Protein AF-A0A2S1WI58-F1 (afdb_monomer)

Solvent-accessible surface area (backbone atoms only — not comparable to full-atom values): 6467 Å² total; per-residue (Å²): 132,85,85,69,85,86,64,60,56,41,75,58,66,62,59,52,49,58,53,45,66,72,43,44,67,57,69,71,68,62,79,58,99,61,90,82,39,78,28,65,18,30,26,88,81,33,78,61,70,40,58,80,68,69,44,83,42,68,48,73,26,69,78,90,66,76,91,82,79,87,47,76,86,52,44,77,77,74,47,61,66,70,60,60,35,68,68,37,93,80,58,81,57,73,85,76,86,130

Sequence (98 aa):
AQICNQQPATDASGPVKATLDVLFDYFQDQQLPAKLRVSLACCLNMCGAGSKFAPDHAILGKHRKPPMGLTHEYLDKMCEIPLAIAACPTAAIKPGPK

Structure (mmCIF, N/CA/C/O backbone):
data_AF-A0A2S1WI58-F1
#
_entry.id   AF-A0A2S1WI58-F1
#
loop_
_atom_site.group_PDB
_atom_site.id
_atom_site.type_symbol
_atom_site.label_atom_id
_atom_site.label_alt_id
_atom_site.label_comp_id
_atom_site.label_asym_id
_atom_site.label_entity_id
_atom_site.label_seq_id
_atom_site.pdbx_PDB_ins_code
_atom_site.Cartn_x
_atom_site.Cartn_y
_atom_site.Cartn_z
_atom_site.occupancy
_atom_site.B_iso_or_equiv
_atom_site.auth_seq_id
_atom_site.auth_comp_id
_atom_site.auth_asym_id
_atom_site.auth_atom_id
_atom_site.pdbx_PDB_model_num
ATOM 1 N N . ALA A 1 1 ? 3.448 12.831 9.010 1.00 47.94 1 ALA A N 1
ATOM 2 C CA . ALA A 1 1 ? 3.669 11.878 7.905 1.00 47.94 1 ALA A CA 1
ATOM 3 C C . ALA A 1 1 ? 4.930 12.307 7.168 1.00 47.94 1 ALA A C 1
ATOM 5 O O . ALA A 1 1 ? 5.010 13.467 6.788 1.00 47.94 1 ALA A O 1
ATOM 6 N N . GLN A 1 2 ? 5.941 11.444 7.047 1.00 56.09 2 GLN A N 1
ATOM 7 C CA . GLN A 1 2 ? 7.114 11.759 6.224 1.00 56.09 2 GLN A CA 1
ATOM 8 C C . GLN A 1 2 ? 6.704 11.691 4.751 1.00 56.09 2 GLN A C 1
ATOM 10 O O . GLN A 1 2 ? 6.150 10.681 4.320 1.00 56.09 2 GLN A O 1
ATOM 15 N N . ILE A 1 3 ? 6.948 12.761 3.995 1.00 71.19 3 ILE A N 1
ATOM 16 C CA . ILE A 1 3 ? 6.711 12.785 2.549 1.00 71.19 3 ILE A CA 1
ATOM 17 C C . ILE A 1 3 ? 7.752 11.864 1.895 1.00 71.19 3 ILE A C 1
ATOM 19 O O . ILE A 1 3 ? 8.955 12.043 2.089 1.00 71.19 3 ILE A O 1
ATOM 23 N N . CYS A 1 4 ? 7.296 10.842 1.165 1.00 70.38 4 CYS A N 1
ATOM 24 C CA . CYS A 1 4 ? 8.168 9.874 0.502 1.00 70.38 4 CYS A CA 1
ATOM 25 C C . CYS A 1 4 ? 8.433 10.324 -0.941 1.00 70.38 4 CYS A C 1
ATOM 27 O O . CYS A 1 4 ? 7.576 10.150 -1.800 1.00 70.38 4 CYS A O 1
ATOM 29 N N . ASN A 1 5 ? 9.612 10.894 -1.204 1.00 64.75 5 ASN A N 1
ATOM 30 C CA . ASN A 1 5 ? 9.981 11.394 -2.539 1.00 64.75 5 ASN A CA 1
ATOM 31 C C . ASN A 1 5 ? 10.674 10.352 -3.433 1.00 64.75 5 ASN A C 1
ATOM 33 O O . ASN A 1 5 ? 10.754 10.551 -4.638 1.00 64.75 5 ASN A O 1
ATOM 37 N N . GLN A 1 6 ? 11.219 9.275 -2.860 1.00 66.44 6 GLN A N 1
ATOM 38 C CA . GLN A 1 6 ? 12.155 8.398 -3.578 1.00 66.44 6 GLN A CA 1
ATOM 39 C C . GLN A 1 6 ? 11.482 7.194 -4.258 1.00 66.44 6 GLN A C 1
ATOM 41 O O . GLN A 1 6 ? 11.820 6.895 -5.397 1.00 66.44 6 GLN A O 1
ATOM 46 N N . GLN A 1 7 ? 10.509 6.525 -3.621 1.00 70.38 7 GLN A N 1
ATOM 47 C CA . GLN A 1 7 ? 9.785 5.390 -4.227 1.00 70.38 7 GLN A CA 1
ATOM 48 C C . GLN A 1 7 ? 8.365 5.177 -3.648 1.00 70.38 7 GLN A C 1
ATOM 50 O O . GLN A 1 7 ? 8.073 4.085 -3.151 1.00 70.38 7 GLN A O 1
ATOM 55 N N . PRO A 1 8 ? 7.441 6.154 -3.668 1.00 78.75 8 PRO A N 1
ATOM 56 C CA . PRO A 1 8 ? 6.048 5.857 -3.338 1.00 78.75 8 PRO A CA 1
ATOM 57 C C . PRO A 1 8 ? 5.413 4.999 -4.448 1.00 78.75 8 PRO A C 1
ATOM 59 O O . PRO A 1 8 ? 5.340 5.420 -5.598 1.00 78.75 8 PRO A O 1
ATOM 62 N N . ALA A 1 9 ? 4.936 3.795 -4.115 1.00 85.19 9 ALA A N 1
ATOM 63 C CA . ALA A 1 9 ? 4.171 2.958 -5.051 1.00 85.19 9 ALA A CA 1
ATOM 64 C C . ALA A 1 9 ? 2.664 3.274 -5.025 1.00 85.19 9 ALA A C 1
ATOM 66 O O . ALA A 1 9 ? 1.929 2.915 -5.942 1.00 85.19 9 ALA A O 1
ATOM 67 N N . THR A 1 10 ? 2.198 3.901 -3.946 1.00 82.88 10 THR A N 1
ATOM 68 C CA . THR A 1 10 ? 0.810 4.309 -3.719 1.00 82.88 10 THR A CA 1
ATOM 69 C C . THR A 1 10 ? 0.790 5.565 -2.858 1.00 82.88 10 THR A C 1
ATOM 71 O O . THR A 1 10 ? 1.724 5.793 -2.082 1.00 82.88 10 THR A O 1
ATOM 74 N N . ASP A 1 11 ? -0.285 6.348 -2.958 1.00 85.38 11 ASP A N 1
ATOM 75 C CA . ASP A 1 11 ? -0.555 7.388 -1.970 1.00 85.38 11 ASP A CA 1
ATOM 76 C C . ASP A 1 11 ? -0.802 6.758 -0.593 1.00 85.38 11 ASP A C 1
ATOM 78 O O . ASP A 1 11 ? -1.373 5.668 -0.484 1.00 85.38 11 ASP A O 1
ATOM 82 N N . ALA A 1 12 ? -0.355 7.449 0.453 1.00 83.06 12 ALA A N 1
ATOM 83 C CA . ALA A 1 12 ? -0.565 7.030 1.827 1.00 83.06 12 ALA A CA 1
ATOM 84 C C . ALA A 1 12 ? -1.866 7.602 2.400 1.00 83.06 12 ALA A C 1
ATOM 86 O O . ALA A 1 12 ? -2.615 6.888 3.063 1.00 83.06 12 ALA A O 1
ATOM 87 N N . SER A 1 13 ? -2.153 8.880 2.147 1.00 85.25 13 SER A N 1
ATOM 88 C CA . SER A 1 13 ? -3.267 9.593 2.778 1.00 85.25 13 SER A CA 1
ATOM 89 C C . SER A 1 13 ? -4.648 9.111 2.337 1.00 85.25 13 SER A C 1
ATOM 91 O O . SER A 1 13 ? -5.521 8.909 3.179 1.00 85.25 13 SER A O 1
ATOM 93 N N . GLY A 1 14 ? -4.846 8.890 1.042 1.00 88.31 14 GLY A N 1
ATOM 94 C CA . GLY A 1 14 ? -6.116 8.507 0.439 1.00 88.31 14 GLY A CA 1
ATOM 95 C C . GLY A 1 14 ? -6.613 7.155 0.940 1.00 88.31 14 GLY A C 1
ATOM 96 O O . GLY A 1 14 ? -7.706 7.095 1.503 1.00 88.31 14 GLY A O 1
ATOM 97 N N . PRO A 1 15 ? -5.823 6.071 0.822 1.00 87.75 15 PRO A N 1
ATOM 98 C CA . PRO A 1 15 ? -6.260 4.766 1.300 1.00 87.75 15 PRO A CA 1
ATOM 99 C C . PRO A 1 15 ? -6.415 4.719 2.824 1.00 87.75 15 PRO A C 1
ATOM 101 O O . PRO A 1 15 ? -7.341 4.076 3.310 1.00 87.75 15 PRO A O 1
ATOM 104 N N . VAL A 1 16 ? -5.574 5.429 3.592 1.00 87.44 16 VAL A N 1
ATOM 105 C CA . VAL A 1 16 ? -5.759 5.540 5.052 1.00 87.44 16 VAL A CA 1
ATOM 106 C C . VAL A 1 16 ? -7.094 6.208 5.377 1.00 87.44 16 VAL A C 1
ATOM 108 O O . VAL A 1 16 ? -7.830 5.690 6.211 1.00 87.44 16 VAL A O 1
ATOM 111 N N . LYS A 1 17 ? -7.447 7.303 4.694 1.00 90.06 17 LYS A N 1
ATOM 112 C CA . LYS A 1 17 ? -8.738 7.975 4.876 1.00 90.06 17 LYS A CA 1
ATOM 113 C C . LYS A 1 17 ? -9.908 7.060 4.512 1.00 90.06 17 LYS A C 1
ATOM 115 O O . LYS A 1 17 ? -10.784 6.866 5.342 1.00 90.06 17 LYS A O 1
ATOM 120 N N . ALA A 1 18 ? -9.868 6.423 3.343 1.00 90.62 18 ALA A N 1
ATOM 121 C CA . ALA A 1 18 ? -10.917 5.501 2.910 1.00 90.62 18 ALA A CA 1
ATOM 122 C C . ALA A 1 18 ? -11.112 4.324 3.885 1.00 90.62 18 ALA A C 1
ATOM 124 O O . ALA A 1 18 ? -12.236 3.912 4.154 1.00 90.62 18 ALA A O 1
ATOM 125 N N . THR A 1 19 ? -10.020 3.804 4.451 1.00 88.12 19 THR A N 1
ATOM 126 C CA . THR A 1 19 ? -10.076 2.705 5.426 1.00 88.12 19 THR A CA 1
ATOM 127 C C . THR A 1 19 ? -10.640 3.177 6.768 1.00 88.12 19 THR A C 1
ATOM 129 O O . THR A 1 19 ? -11.418 2.463 7.395 1.00 88.12 19 THR A O 1
ATOM 132 N N . LEU A 1 20 ? -10.284 4.390 7.202 1.00 87.94 20 LEU A N 1
ATOM 133 C CA . LEU A 1 20 ? -10.808 4.988 8.431 1.00 87.94 20 LEU A CA 1
ATOM 134 C C . LEU A 1 20 ? -12.288 5.362 8.325 1.00 87.94 20 LEU A C 1
ATOM 136 O O . LEU A 1 20 ? -12.988 5.236 9.319 1.00 87.94 20 LEU A O 1
ATOM 140 N N . ASP A 1 21 ? -12.765 5.772 7.150 1.00 90.94 21 ASP A N 1
ATOM 141 C CA . ASP A 1 21 ? -14.175 6.125 6.944 1.00 90.94 21 ASP A CA 1
ATOM 142 C C . ASP A 1 21 ? -15.101 4.913 7.100 1.00 90.94 21 ASP A C 1
ATOM 144 O O . ASP A 1 21 ? -16.171 5.033 7.684 1.00 90.94 21 ASP A O 1
ATOM 148 N N . VAL A 1 22 ? -14.670 3.729 6.651 1.00 88.25 22 VAL A N 1
ATOM 149 C CA . VAL A 1 22 ? -15.431 2.477 6.823 1.00 88.25 22 VAL A CA 1
ATOM 150 C C . VAL A 1 22 ? -15.320 1.932 8.249 1.00 88.25 22 VAL A C 1
ATOM 152 O O . VAL A 1 22 ? -16.263 1.347 8.773 1.00 88.25 22 VAL A O 1
ATOM 155 N N . LEU A 1 23 ? -14.163 2.102 8.890 1.00 85.62 23 LEU A N 1
ATOM 156 C CA . LEU A 1 23 ? -13.909 1.591 10.241 1.00 85.62 23 LEU A CA 1
ATOM 157 C C . LEU A 1 23 ? -14.331 2.563 11.351 1.00 85.62 23 LEU A C 1
ATOM 159 O O . LEU A 1 23 ? -14.092 2.274 12.524 1.00 85.62 23 LEU A O 1
ATOM 163 N N . PHE A 1 24 ? -14.930 3.703 11.006 1.00 87.31 24 PHE A N 1
ATOM 164 C CA . PHE A 1 24 ? -15.230 4.763 11.963 1.00 87.31 24 PHE A CA 1
ATOM 165 C C . PHE A 1 24 ? -16.205 4.307 13.055 1.00 87.31 24 PHE A C 1
ATOM 167 O O . PHE A 1 24 ? -15.944 4.540 14.235 1.00 87.31 24 PHE A O 1
ATOM 174 N N . ASP A 1 25 ? -17.254 3.572 12.683 1.00 86.50 25 ASP A N 1
ATOM 175 C CA . ASP A 1 25 ? -18.264 3.067 13.623 1.00 86.50 25 ASP A CA 1
ATOM 176 C C . ASP A 1 25 ? -17.654 2.062 14.621 1.00 86.50 25 ASP A C 1
ATOM 178 O O . ASP A 1 25 ? -17.878 2.135 15.830 1.00 86.50 25 ASP A O 1
ATOM 182 N N . TYR A 1 26 ? -16.761 1.184 14.145 1.00 84.56 26 TYR A N 1
ATOM 183 C CA . TYR A 1 26 ? -16.033 0.225 14.989 1.00 84.56 26 TYR A CA 1
ATOM 184 C C . TYR A 1 26 ? -15.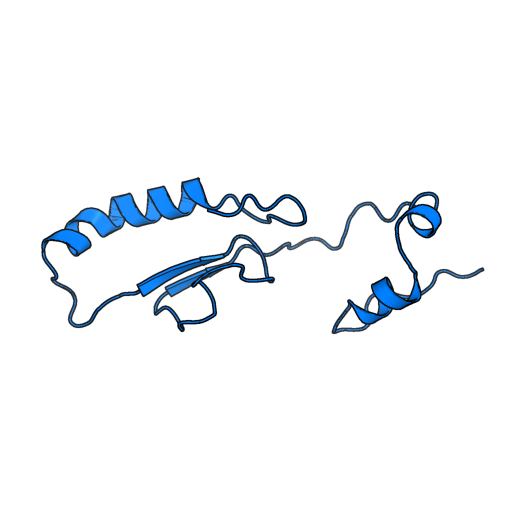029 0.891 15.937 1.00 84.56 26 TYR A C 1
ATOM 186 O O . TYR A 1 26 ? -14.677 0.318 16.971 1.00 84.56 26 TYR A O 1
ATOM 194 N N . PHE A 1 27 ? -14.553 2.090 15.592 1.00 81.19 27 PHE A N 1
ATOM 195 C CA . PHE A 1 27 ? -13.656 2.871 16.438 1.00 81.19 27 PHE A CA 1
ATOM 196 C C . PHE A 1 27 ? -14.375 3.487 17.643 1.00 81.19 27 PHE A C 1
ATOM 198 O O . PHE A 1 27 ? -13.735 3.684 18.677 1.00 81.19 27 PHE A O 1
ATOM 205 N N . GLN A 1 28 ? -15.672 3.781 17.518 1.00 84.38 28 GLN A N 1
ATOM 206 C CA . GLN A 1 28 ? -16.476 4.363 18.594 1.00 84.38 28 GLN A CA 1
ATOM 207 C C . GLN A 1 28 ? -17.011 3.298 19.553 1.00 84.38 28 GLN A C 1
ATOM 209 O O . GLN A 1 28 ? -16.825 3.422 20.761 1.00 84.38 28 GLN A O 1
ATOM 214 N N . ASP A 1 29 ? -17.602 2.226 19.022 1.00 81.50 29 ASP A N 1
ATOM 215 C CA . ASP A 1 29 ? -18.372 1.273 19.833 1.00 81.50 29 ASP A CA 1
ATOM 216 C C . ASP A 1 29 ? -17.562 0.081 20.377 1.00 81.50 29 ASP A C 1
ATOM 218 O O . ASP A 1 29 ? -18.117 -0.767 21.071 1.00 81.50 29 ASP A O 1
ATOM 222 N N . GLN A 1 30 ? -16.263 -0.029 20.059 1.00 77.62 30 GLN A N 1
ATOM 223 C CA . GLN A 1 30 ? -15.371 -1.128 20.488 1.00 77.62 30 GLN A CA 1
ATOM 224 C C . GLN A 1 30 ? -16.002 -2.537 20.409 1.00 77.62 30 GLN A C 1
ATOM 226 O O . GLN A 1 30 ? -15.786 -3.382 21.273 1.00 77.62 30 GLN A O 1
ATOM 231 N N . GLN A 1 31 ? -16.754 -2.825 19.343 1.00 82.06 31 GLN A N 1
ATOM 232 C CA . GLN A 1 31 ? -17.478 -4.099 19.180 1.00 82.06 31 GLN A CA 1
ATOM 233 C C . GLN A 1 31 ? -16.562 -5.295 18.841 1.00 82.06 31 GLN A C 1
ATOM 235 O O . GLN A 1 31 ? -17.019 -6.431 18.722 1.00 82.06 31 GLN A O 1
ATOM 240 N N . LEU A 1 32 ? -15.263 -5.050 18.644 1.00 83.25 32 LEU A N 1
ATOM 241 C CA . LEU A 1 32 ? 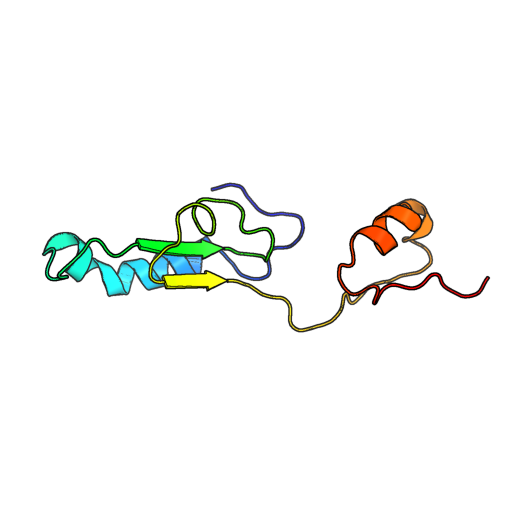-14.279 -6.065 18.273 1.00 83.25 32 LEU A CA 1
ATOM 242 C C . LEU A 1 32 ? -13.708 -6.761 19.523 1.00 83.25 32 LEU A C 1
ATOM 244 O O . LEU A 1 32 ? -13.416 -6.095 20.515 1.00 83.25 32 LEU A O 1
ATOM 248 N N . PRO A 1 33 ? -13.458 -8.084 19.473 1.00 84.12 33 PRO A N 1
ATOM 249 C CA . PRO A 1 33 ? -12.992 -8.860 20.629 1.00 84.12 33 PRO A CA 1
ATOM 250 C C . PRO A 1 33 ? -11.574 -8.489 21.095 1.00 84.12 33 PRO A C 1
ATOM 252 O O . PRO A 1 33 ? -11.177 -8.825 22.209 1.00 84.12 33 PRO A O 1
ATOM 255 N N . ALA A 1 34 ? -10.795 -7.815 20.247 1.00 84.31 34 ALA A N 1
ATOM 256 C CA . ALA A 1 34 ? -9.443 -7.367 20.538 1.00 84.31 34 ALA A CA 1
ATOM 257 C C . ALA A 1 34 ? -9.121 -6.080 19.766 1.00 84.31 34 ALA A C 1
ATOM 259 O O . ALA A 1 34 ? -9.788 -5.723 18.791 1.00 84.31 34 ALA A O 1
ATOM 260 N N . LYS A 1 35 ? -8.063 -5.384 20.196 1.00 82.50 35 LYS A N 1
ATOM 261 C CA . LYS A 1 35 ? -7.601 -4.147 19.560 1.00 82.50 35 LYS A CA 1
ATOM 262 C C . LYS A 1 35 ? -7.041 -4.429 18.164 1.00 82.50 35 LYS A C 1
ATOM 264 O O . LYS A 1 35 ? -5.878 -4.799 18.042 1.00 82.50 35 LYS A O 1
ATOM 269 N N . LEU A 1 36 ? -7.841 -4.149 17.140 1.00 84.31 36 LEU A N 1
ATOM 270 C CA . LEU A 1 36 ? -7.421 -4.216 15.745 1.00 84.31 36 LEU A CA 1
ATOM 271 C C . LEU A 1 36 ? -6.420 -3.095 15.430 1.00 84.31 36 LEU A C 1
ATOM 273 O O . LEU A 1 36 ? -6.706 -1.911 15.641 1.00 84.31 36 LEU A O 1
ATOM 277 N N . ARG A 1 37 ? -5.247 -3.444 14.897 1.00 84.38 37 ARG A N 1
ATOM 278 C CA . ARG A 1 37 ? -4.285 -2.473 14.359 1.00 84.38 37 ARG A CA 1
ATOM 279 C C . ARG A 1 37 ? -4.195 -2.598 12.849 1.00 84.38 37 ARG A C 1
ATOM 281 O O . ARG A 1 37 ? -3.737 -3.607 12.325 1.00 84.38 37 ARG A O 1
ATOM 288 N N . VAL A 1 38 ? -4.581 -1.530 12.159 1.00 85.62 38 VAL A N 1
ATOM 289 C CA . VAL A 1 38 ? -4.428 -1.398 10.708 1.00 85.62 38 VAL A CA 1
ATOM 290 C C . VAL A 1 38 ? -3.235 -0.502 10.428 1.00 85.62 38 VAL A C 1
ATOM 292 O O . VAL A 1 38 ? -3.039 0.519 11.091 1.00 85.62 38 VAL A O 1
ATOM 295 N N . SER A 1 39 ? -2.397 -0.874 9.467 1.00 83.88 39 SER A N 1
ATOM 296 C CA . SER A 1 39 ? -1.291 -0.020 9.043 1.00 83.88 39 SER A CA 1
ATOM 297 C C . SER A 1 39 ? -1.084 -0.044 7.543 1.00 83.88 39 SER A C 1
ATOM 299 O O . SER A 1 39 ? -1.361 -1.033 6.867 1.00 83.88 39 SER A O 1
ATOM 301 N N . LEU A 1 40 ? -0.557 1.066 7.034 1.00 84.31 40 LEU A N 1
ATOM 302 C CA . LEU A 1 40 ? -0.303 1.256 5.619 1.00 84.31 40 LEU A CA 1
ATOM 303 C C . LEU A 1 40 ? 1.146 1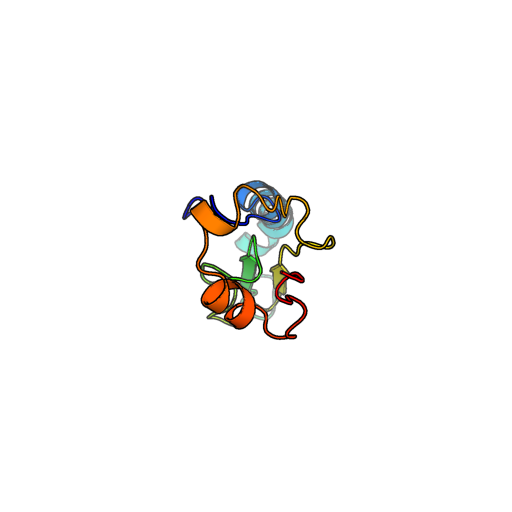.678 5.382 1.00 84.31 40 LEU A C 1
ATOM 305 O O . LEU A 1 40 ? 1.662 2.578 6.045 1.00 84.31 40 LEU A O 1
ATOM 309 N N . ALA A 1 41 ? 1.777 1.033 4.407 1.00 86.12 41 ALA A N 1
ATOM 310 C CA . ALA A 1 41 ? 3.100 1.352 3.900 1.00 86.12 41 ALA A CA 1
ATOM 311 C C . ALA A 1 41 ? 3.027 1.642 2.395 1.00 86.12 41 ALA A C 1
ATOM 313 O O . ALA A 1 41 ? 2.522 0.841 1.606 1.00 86.12 41 ALA A O 1
ATOM 314 N N . CYS A 1 42 ? 3.572 2.787 1.984 1.00 86.25 42 CYS A N 1
ATOM 315 C CA . CYS A 1 42 ? 3.571 3.215 0.585 1.00 86.25 42 CYS A CA 1
ATOM 316 C C . CYS A 1 42 ? 4.612 2.490 -0.286 1.00 86.25 42 CYS A C 1
ATOM 318 O O . CYS A 1 42 ? 4.518 2.542 -1.512 1.00 86.25 42 CYS A O 1
ATOM 320 N N . CYS A 1 43 ? 5.592 1.815 0.322 1.00 85.81 43 CYS A N 1
ATOM 321 C CA . CYS A 1 43 ? 6.634 1.056 -0.364 1.00 85.81 43 CYS A CA 1
ATOM 322 C C . CYS A 1 43 ? 7.218 -0.055 0.522 1.00 85.81 43 CYS A C 1
ATOM 324 O O . CYS A 1 43 ? 6.983 -0.096 1.732 1.00 85.81 43 CYS A O 1
ATOM 326 N N . LEU A 1 44 ? 8.028 -0.931 -0.084 1.00 81.31 44 LEU A N 1
ATOM 327 C CA . LEU A 1 44 ? 8.695 -2.063 0.579 1.00 81.31 44 LEU A CA 1
ATOM 328 C C . LEU A 1 44 ? 9.656 -1.658 1.705 1.00 81.31 44 LEU A C 1
ATOM 330 O O . LEU A 1 44 ? 9.947 -2.481 2.565 1.00 81.31 44 LEU A O 1
ATOM 334 N N . ASN A 1 45 ? 10.093 -0.396 1.750 1.00 81.50 45 ASN A N 1
ATOM 335 C CA . ASN A 1 45 ? 10.908 0.112 2.857 1.00 81.50 45 ASN A CA 1
ATOM 336 C C . ASN A 1 45 ? 10.108 0.244 4.160 1.00 81.50 45 ASN A C 1
ATOM 338 O O . ASN A 1 45 ? 10.699 0.467 5.213 1.00 81.50 45 ASN A O 1
ATOM 342 N N . MET A 1 46 ? 8.774 0.123 4.090 1.00 76.75 46 MET A N 1
ATOM 343 C CA . MET A 1 46 ? 7.879 0.074 5.245 1.00 76.75 46 MET A CA 1
ATOM 344 C C . MET A 1 46 ? 8.164 1.190 6.263 1.00 76.75 46 MET A C 1
ATOM 346 O O . MET A 1 46 ? 8.287 0.951 7.463 1.00 76.75 46 MET A O 1
ATOM 350 N N . CYS A 1 47 ? 8.297 2.428 5.779 1.00 74.88 47 CYS A N 1
ATOM 351 C CA . CYS A 1 47 ? 8.602 3.576 6.625 1.00 74.88 47 CYS A CA 1
ATOM 352 C C . CYS A 1 4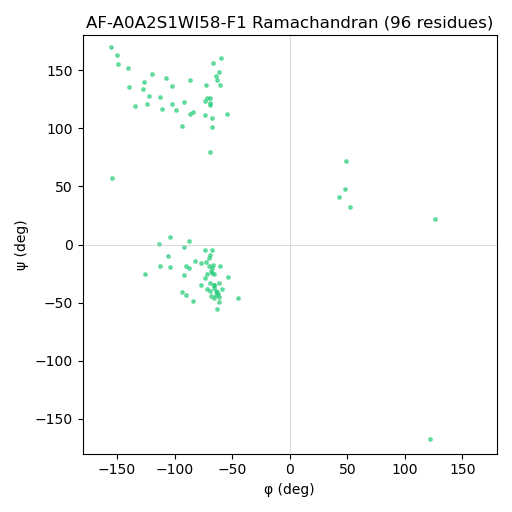7 ? 7.418 3.887 7.557 1.00 74.88 47 CYS A C 1
ATOM 354 O O . CYS A 1 47 ? 6.378 4.369 7.112 1.00 74.88 47 CYS A O 1
ATOM 356 N N . GLY A 1 48 ? 7.579 3.62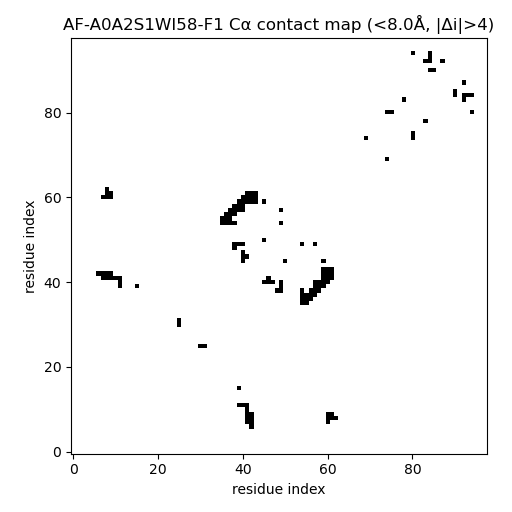2 8.855 1.00 63.25 48 GLY A N 1
ATOM 357 C CA . GLY A 1 48 ? 6.574 3.892 9.886 1.00 63.25 48 GLY A CA 1
ATOM 358 C C . GLY A 1 48 ? 6.160 2.641 10.662 1.00 63.25 48 GLY A C 1
ATOM 359 O O . GLY A 1 48 ? 6.797 1.594 10.592 1.00 63.25 48 GLY A O 1
ATOM 360 N N . ALA A 1 49 ? 5.073 2.741 11.428 1.00 52.72 49 ALA A N 1
ATOM 361 C CA . ALA A 1 49 ? 4.581 1.650 12.277 1.00 52.72 49 ALA A CA 1
ATOM 362 C C . ALA A 1 49 ? 4.048 0.424 11.498 1.00 52.72 49 ALA A C 1
ATOM 364 O O . ALA A 1 49 ? 3.726 -0.587 12.116 1.00 52.72 49 ALA A O 1
ATOM 365 N N . GLY A 1 50 ? 3.989 0.492 10.161 1.00 52.88 50 GLY A N 1
ATOM 366 C CA . GLY A 1 50 ? 3.420 -0.550 9.301 1.00 52.88 50 GLY A CA 1
ATOM 367 C C . GLY A 1 50 ? 4.192 -1.863 9.205 1.00 52.88 50 GLY A C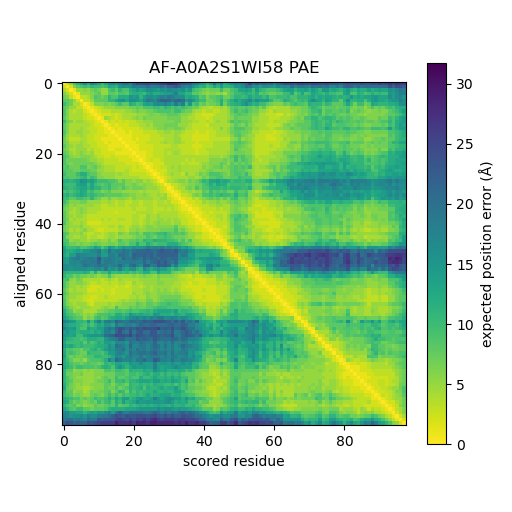 1
ATOM 368 O O . GLY A 1 50 ? 3.641 -2.827 8.690 1.00 52.88 50 GLY A O 1
ATOM 369 N N . SER A 1 51 ? 5.412 -1.942 9.739 1.00 46.25 51 SER A N 1
ATOM 370 C CA . SER A 1 51 ? 6.157 -3.206 9.869 1.00 46.25 51 SER A CA 1
ATOM 371 C C . SER A 1 51 ? 6.626 -3.508 11.288 1.00 46.25 51 SER A C 1
ATOM 373 O O . SER A 1 51 ? 6.799 -4.670 11.644 1.00 46.25 51 SER A O 1
ATOM 375 N N . LYS A 1 52 ? 6.807 -2.481 12.130 1.00 50.16 52 LYS A N 1
ATOM 376 C CA . LYS A 1 52 ? 7.481 -2.627 13.429 1.00 50.16 52 LYS A CA 1
ATOM 377 C C . LYS A 1 52 ? 6.584 -3.153 14.555 1.00 50.16 52 LYS A C 1
ATOM 379 O O . LYS A 1 52 ? 7.111 -3.544 15.589 1.00 50.16 52 LYS A O 1
ATOM 384 N N . PHE A 1 53 ? 5.258 -3.151 14.372 1.00 50.59 53 PHE A N 1
ATOM 385 C CA . PHE A 1 53 ? 4.309 -3.621 15.391 1.00 50.59 53 PHE A CA 1
ATOM 386 C C . PHE A 1 53 ? 3.534 -4.895 15.009 1.00 50.59 53 PHE A C 1
ATOM 388 O O . PHE A 1 53 ? 2.733 -5.336 15.815 1.00 50.59 53 PHE A O 1
ATOM 395 N N . ALA A 1 54 ? 3.758 -5.499 13.833 1.00 61.75 54 ALA A N 1
ATOM 396 C CA . ALA A 1 54 ? 2.914 -6.595 13.323 1.00 61.75 54 ALA A CA 1
ATOM 397 C C . ALA A 1 54 ? 1.407 -6.243 13.418 1.00 61.75 54 ALA A C 1
ATOM 399 O O . ALA A 1 54 ? 0.704 -6.729 14.303 1.00 61.75 54 ALA A O 1
ATOM 400 N N . PRO A 1 55 ? 0.912 -5.320 12.570 1.00 68.94 55 PRO A N 1
ATOM 401 C CA . PRO A 1 55 ? -0.516 -5.021 12.519 1.00 68.94 55 PRO A CA 1
ATOM 402 C C . PRO A 1 55 ? -1.303 -6.269 12.103 1.00 68.94 55 PRO A C 1
ATOM 404 O O . PRO A 1 55 ? -0.821 -7.061 11.293 1.00 68.94 55 PRO A O 1
ATOM 407 N N . ASP A 1 56 ? -2.536 -6.400 12.591 1.00 81.25 56 ASP A N 1
ATOM 408 C CA . ASP A 1 56 ? -3.431 -7.487 12.183 1.00 81.25 56 ASP A CA 1
ATOM 409 C C . ASP A 1 56 ? -3.719 -7.423 10.676 1.00 81.25 56 ASP A C 1
ATOM 411 O O . ASP A 1 56 ? -3.869 -8.448 10.019 1.00 81.25 56 ASP A O 1
ATOM 415 N N . HIS A 1 57 ? -3.765 -6.206 10.118 1.00 83.56 57 HIS A N 1
ATOM 416 C CA . HIS A 1 57 ? -3.939 -5.967 8.687 1.00 83.56 57 HIS A CA 1
ATOM 417 C C . HIS A 1 57 ? -2.949 -4.909 8.180 1.00 83.56 57 HIS A C 1
ATOM 419 O O . HIS A 1 57 ? -2.969 -3.749 8.608 1.00 83.56 57 HIS A O 1
ATOM 425 N N . ALA A 1 58 ? -2.094 -5.310 7.233 1.00 84.81 58 ALA A N 1
ATOM 426 C CA . ALA A 1 58 ? -1.097 -4.454 6.593 1.00 84.81 58 ALA A CA 1
ATOM 427 C C . ALA A 1 58 ? -1.425 -4.226 5.112 1.00 84.81 58 ALA A C 1
ATOM 429 O O . ALA A 1 58 ? -1.556 -5.176 4.340 1.00 84.81 58 ALA A O 1
ATOM 430 N N . ILE A 1 59 ? -1.485 -2.961 4.696 1.00 85.31 59 ILE A N 1
ATOM 431 C CA . ILE A 1 59 ? -1.617 -2.569 3.289 1.00 85.31 59 ILE A CA 1
ATOM 432 C C . ILE A 1 59 ? -0.247 -2.119 2.785 1.00 85.31 59 ILE A C 1
ATOM 434 O O . ILE A 1 59 ? 0.338 -1.179 3.323 1.00 85.31 59 ILE A O 1
ATOM 438 N N . LEU A 1 60 ? 0.263 -2.783 1.745 1.00 86.50 60 LEU A N 1
ATOM 439 C CA . LEU A 1 60 ? 1.591 -2.525 1.192 1.00 86.50 60 LEU A CA 1
ATOM 440 C C . LEU A 1 60 ? 1.531 -2.192 -0.301 1.00 86.50 60 LEU A C 1
ATOM 442 O O . LEU A 1 60 ? 1.122 -3.014 -1.125 1.00 86.50 60 LEU A O 1
ATOM 446 N N . GLY A 1 61 ? 2.026 -1.008 -0.655 1.00 86.56 61 GLY A N 1
ATOM 447 C CA . GLY A 1 61 ? 2.284 -0.630 -2.040 1.00 86.56 61 GLY A CA 1
ATOM 448 C C . GLY A 1 61 ? 3.513 -1.349 -2.598 1.00 86.56 61 GLY A C 1
ATOM 449 O O . GLY A 1 61 ? 4.613 -1.227 -2.055 1.00 86.56 61 GLY A O 1
ATOM 450 N N . LYS A 1 62 ? 3.347 -2.072 -3.712 1.00 87.62 62 LYS A N 1
ATOM 451 C CA . LYS A 1 62 ? 4.452 -2.706 -4.446 1.00 87.62 62 LYS A CA 1
ATOM 452 C C . LYS A 1 62 ? 4.447 -2.321 -5.919 1.00 87.62 62 LYS A C 1
ATOM 454 O O . LYS A 1 62 ? 3.404 -2.315 -6.573 1.00 87.62 62 LYS A O 1
ATOM 459 N N . HIS A 1 63 ? 5.637 -2.080 -6.455 1.00 89.19 63 HIS A N 1
ATOM 460 C CA . HIS A 1 63 ? 5.829 -1.946 -7.893 1.00 89.19 63 HIS A CA 1
ATOM 461 C C . HIS A 1 63 ? 5.704 -3.326 -8.555 1.00 89.19 63 HIS A C 1
ATOM 463 O O . HIS A 1 63 ? 6.211 -4.320 -8.039 1.00 89.19 63 HIS A O 1
ATOM 469 N N . ARG A 1 64 ? 5.001 -3.392 -9.693 1.00 87.81 64 ARG A N 1
ATOM 470 C CA . ARG A 1 64 ? 4.821 -4.628 -10.485 1.00 87.81 64 ARG A CA 1
ATOM 471 C C . ARG A 1 64 ? 5.647 -4.655 -11.771 1.00 87.81 64 ARG A C 1
ATOM 473 O O . ARG A 1 64 ? 5.696 -5.686 -12.430 1.00 87.81 64 ARG A O 1
ATOM 480 N N . LYS A 1 65 ? 6.252 -3.526 -12.143 1.00 83.81 65 LYS A N 1
ATOM 481 C CA . LYS A 1 65 ? 7.118 -3.401 -13.318 1.00 83.81 65 LYS A CA 1
ATOM 482 C C . LYS A 1 65 ? 8.572 -3.278 -12.855 1.00 83.81 65 LYS A C 1
ATOM 484 O O . LYS A 1 65 ? 8.797 -2.637 -11.825 1.00 83.81 65 LYS A O 1
ATOM 489 N N . PRO A 1 66 ? 9.535 -3.871 -13.584 1.00 83.19 66 PRO A N 1
ATOM 490 C CA . PRO A 1 66 ? 10.951 -3.614 -13.341 1.00 83.19 66 PRO A CA 1
ATOM 491 C C . PRO A 1 66 ? 11.254 -2.115 -13.518 1.00 83.19 66 PRO A C 1
ATOM 493 O O . PRO A 1 66 ? 10.460 -1.412 -14.152 1.00 83.19 66 PRO A O 1
ATOM 496 N N . PRO A 1 67 ? 12.368 -1.608 -12.961 1.00 79.19 67 PRO A N 1
ATOM 497 C CA . PRO A 1 67 ? 12.751 -0.207 -13.105 1.00 79.19 67 PRO A CA 1
ATOM 498 C C . PRO A 1 67 ? 12.824 0.174 -14.590 1.00 79.19 67 PRO A C 1
ATOM 500 O O . PRO A 1 67 ? 13.662 -0.330 -15.335 1.00 79.19 67 PRO A O 1
ATOM 503 N N . MET A 1 68 ? 11.904 1.039 -15.023 1.00 70.31 68 MET A N 1
ATOM 504 C CA . MET A 1 68 ? 11.832 1.537 -16.396 1.00 70.31 68 MET A CA 1
ATOM 505 C C . MET A 1 68 ? 12.502 2.911 -16.424 1.00 70.31 68 MET A C 1
ATOM 507 O O . MET A 1 68 ? 12.043 3.817 -15.735 1.00 70.31 68 MET A O 1
ATOM 511 N N . GLY A 1 69 ? 13.608 3.044 -17.162 1.00 61.22 69 GLY A N 1
ATOM 512 C CA . GLY A 1 69 ? 14.422 4.271 -17.182 1.00 61.22 69 GLY A CA 1
ATOM 513 C C . GLY A 1 69 ? 15.911 4.079 -16.878 1.00 61.22 69 GLY A C 1
ATOM 514 O O . GLY A 1 69 ? 16.573 5.032 -16.483 1.00 61.22 69 GLY A O 1
ATOM 515 N N . LEU A 1 70 ? 16.459 2.870 -17.053 1.00 65.81 70 LEU A N 1
ATOM 516 C CA . LEU A 1 70 ? 17.910 2.648 -17.059 1.00 65.81 70 LEU A CA 1
ATOM 517 C C . LEU A 1 70 ? 18.523 3.276 -18.323 1.00 65.81 70 LEU A C 1
ATOM 519 O O . LEU A 1 70 ? 18.771 2.603 -19.317 1.00 65.81 70 LEU A O 1
ATOM 523 N N . THR A 1 71 ? 18.728 4.589 -18.308 1.00 65.31 71 THR A N 1
ATOM 524 C CA . THR A 1 71 ? 19.481 5.300 -19.344 1.00 65.31 71 THR A CA 1
ATOM 525 C C . THR A 1 71 ? 20.967 5.215 -19.020 1.00 65.31 71 THR A C 1
ATOM 527 O O . THR A 1 71 ? 21.413 5.798 -18.029 1.00 65.31 71 THR A O 1
ATOM 530 N N . HIS A 1 72 ? 21.734 4.516 -19.857 1.00 70.38 72 HIS A N 1
ATOM 531 C CA . HIS A 1 72 ? 23.177 4.318 -19.673 1.00 70.38 72 HIS A CA 1
ATOM 532 C C . HIS A 1 72 ? 23.963 5.633 -19.495 1.00 70.38 72 HIS A C 1
ATOM 534 O O . HIS A 1 72 ? 24.939 5.658 -18.760 1.00 70.38 72 HIS A O 1
ATOM 540 N N . GLU A 1 73 ? 23.485 6.750 -20.052 1.00 68.50 73 GLU A N 1
ATOM 541 C CA . GLU A 1 73 ? 24.143 8.064 -19.955 1.00 68.50 73 GLU A CA 1
ATOM 542 C C . GLU A 1 73 ? 24.075 8.734 -18.569 1.00 68.50 73 GLU A C 1
ATOM 544 O O . GLU A 1 73 ? 24.927 9.564 -18.237 1.00 68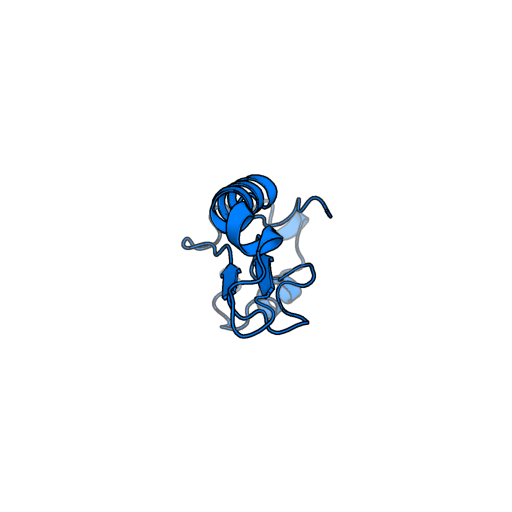.50 73 GLU A O 1
ATOM 549 N N . TYR A 1 74 ? 23.061 8.405 -17.761 1.00 67.56 74 TYR A N 1
ATOM 550 C CA . TYR A 1 74 ? 22.851 9.002 -16.434 1.00 67.56 74 TYR A CA 1
ATOM 551 C C . TYR A 1 74 ? 23.248 8.064 -15.291 1.00 67.56 74 TYR A C 1
ATOM 553 O O . TYR A 1 74 ? 23.493 8.538 -14.181 1.00 67.56 74 TYR A O 1
ATOM 561 N N . LEU A 1 75 ? 23.349 6.755 -15.551 1.00 70.75 75 LEU A N 1
ATOM 562 C CA . LEU A 1 75 ? 23.723 5.763 -14.540 1.00 70.75 75 LEU A CA 1
ATOM 563 C C . LEU A 1 75 ? 25.148 5.986 -14.023 1.00 70.75 75 LEU A C 1
ATOM 565 O O . LEU A 1 75 ? 25.332 6.013 -12.810 1.00 70.75 75 LEU A O 1
ATOM 569 N N . ASP A 1 76 ? 26.103 6.268 -14.912 1.00 68.44 76 ASP A N 1
ATOM 570 C CA . ASP A 1 76 ? 27.502 6.529 -14.534 1.00 68.44 76 ASP A CA 1
ATOM 571 C C . ASP A 1 76 ? 27.689 7.842 -13.757 1.00 68.44 76 ASP A C 1
ATOM 573 O O . ASP A 1 76 ? 28.662 8.003 -13.025 1.00 68.44 76 ASP A O 1
ATOM 577 N N . LYS A 1 77 ? 26.760 8.797 -13.902 1.00 73.06 77 LYS A N 1
ATOM 578 C CA . LYS A 1 77 ? 26.844 10.121 -13.258 1.00 73.06 77 LYS A CA 1
ATOM 579 C C . LYS A 1 77 ? 26.159 10.176 -11.894 1.00 73.06 77 LYS A C 1
ATOM 581 O O . LYS A 1 77 ? 26.504 11.026 -11.082 1.00 73.06 77 LYS A O 1
ATOM 586 N N . MET A 1 78 ? 25.159 9.323 -11.670 1.00 71.62 78 MET A N 1
ATOM 587 C CA . MET A 1 78 ? 24.261 9.404 -10.511 1.00 71.62 78 MET A CA 1
ATOM 588 C C . MET A 1 78 ? 24.430 8.242 -9.531 1.00 71.62 78 MET A C 1
ATOM 590 O O . MET A 1 78 ? 23.968 8.347 -8.396 1.00 71.62 78 MET A O 1
ATOM 594 N N . CYS A 1 79 ? 25.031 7.123 -9.947 1.00 74.12 79 CYS A N 1
ATOM 595 C CA . CYS A 1 79 ? 25.050 5.908 -9.143 1.00 74.12 79 CYS A CA 1
ATOM 596 C C . CYS A 1 79 ? 26.403 5.195 -9.202 1.00 74.12 79 CYS A C 1
ATOM 598 O O . CYS A 1 79 ? 26.964 4.975 -10.272 1.00 74.12 79 CYS A O 1
ATOM 600 N N . GLU A 1 80 ? 26.898 4.752 -8.048 1.00 81.81 80 GLU A N 1
ATOM 601 C CA . GLU A 1 80 ? 28.010 3.808 -8.011 1.00 81.81 80 GLU A CA 1
ATOM 602 C C . GLU A 1 80 ? 27.493 2.424 -8.435 1.00 81.81 80 GLU A C 1
ATOM 604 O O . GLU A 1 80 ? 26.735 1.775 -7.709 1.00 81.81 80 GLU A O 1
ATOM 609 N N . ILE A 1 81 ? 27.921 1.951 -9.612 1.00 80.88 81 ILE A N 1
ATOM 610 C CA . ILE A 1 81 ? 27.570 0.631 -10.169 1.00 80.88 81 ILE A CA 1
ATOM 611 C C . ILE A 1 81 ? 27.664 -0.513 -9.133 1.00 80.88 81 ILE A C 1
ATOM 613 O O . ILE A 1 81 ? 26.718 -1.305 -9.062 1.00 80.88 81 ILE A O 1
ATOM 617 N N . PRO A 1 82 ? 28.725 -0.637 -8.302 1.00 83.19 82 PRO A N 1
ATOM 618 C CA . PRO A 1 82 ? 28.793 -1.725 -7.325 1.00 83.19 82 PRO A CA 1
ATOM 619 C C . PRO A 1 82 ? 27.710 -1.640 -6.237 1.00 83.19 82 PRO A C 1
ATOM 621 O O . PRO A 1 82 ? 27.186 -2.679 -5.834 1.00 83.19 82 PRO A O 1
ATOM 624 N N . LEU A 1 83 ? 27.317 -0.437 -5.801 1.00 83.06 83 LEU 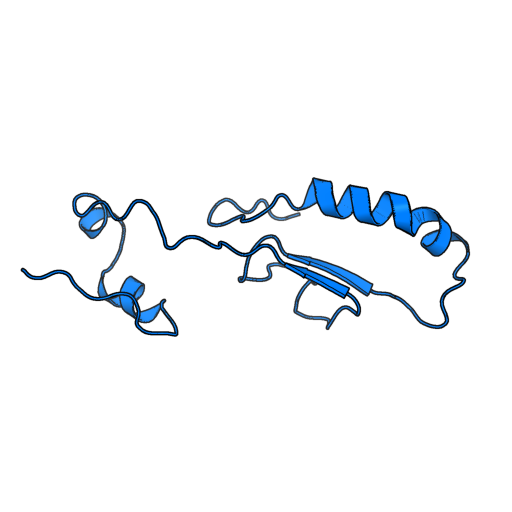A N 1
ATOM 625 C CA . LEU A 1 83 ? 26.246 -0.257 -4.814 1.00 83.06 83 LEU A CA 1
ATOM 626 C C . LEU A 1 83 ? 24.879 -0.620 -5.398 1.00 83.06 83 LEU A C 1
ATOM 628 O O . LEU A 1 83 ? 24.077 -1.272 -4.731 1.00 83.06 83 LEU A O 1
ATOM 632 N N . ALA A 1 84 ? 24.625 -0.252 -6.655 1.00 82.25 84 ALA A N 1
ATOM 633 C CA . ALA A 1 84 ? 23.379 -0.594 -7.333 1.00 82.25 84 ALA A CA 1
ATOM 634 C C . ALA A 1 84 ? 23.214 -2.114 -7.505 1.00 82.25 84 ALA A C 1
ATOM 636 O O . ALA A 1 84 ? 22.126 -2.643 -7.281 1.00 82.25 84 ALA A O 1
ATOM 637 N N . ILE A 1 85 ? 24.291 -2.829 -7.848 1.00 85.06 85 ILE A N 1
ATOM 638 C CA . ILE A 1 85 ? 24.284 -4.297 -7.948 1.00 85.06 85 ILE A CA 1
ATOM 639 C C . ILE A 1 85 ? 24.046 -4.926 -6.568 1.00 85.06 85 ILE A C 1
ATOM 641 O O . ILE A 1 85 ? 23.193 -5.805 -6.439 1.00 85.06 85 ILE A O 1
ATOM 645 N N . ALA A 1 86 ? 24.747 -4.445 -5.534 1.00 86.06 86 ALA A N 1
ATOM 646 C CA . ALA A 1 86 ? 24.616 -4.948 -4.166 1.00 86.06 86 ALA A CA 1
ATOM 647 C C . ALA A 1 86 ? 23.233 -4.678 -3.543 1.00 86.06 86 ALA A C 1
ATOM 649 O O . ALA A 1 86 ? 22.793 -5.428 -2.675 1.00 86.06 86 ALA A O 1
ATOM 650 N N . ALA A 1 87 ? 22.521 -3.643 -3.997 1.00 86.31 87 ALA A N 1
ATOM 651 C CA . ALA A 1 87 ? 21.177 -3.326 -3.524 1.00 86.31 87 ALA A CA 1
ATOM 652 C C . ALA A 1 87 ? 20.108 -4.341 -3.978 1.00 86.31 87 ALA A C 1
ATOM 654 O O . ALA A 1 87 ? 19.025 -4.388 -3.393 1.00 86.31 87 ALA A O 1
ATOM 655 N N . CYS A 1 88 ? 20.370 -5.148 -5.015 1.00 87.75 88 CYS A N 1
ATOM 656 C CA . CYS A 1 88 ? 19.410 -6.130 -5.510 1.00 87.75 88 CYS A CA 1
ATOM 657 C C . CYS A 1 88 ? 19.525 -7.462 -4.742 1.00 87.75 88 CYS A C 1
ATOM 659 O O . CYS A 1 88 ? 20.491 -8.196 -4.952 1.00 87.75 88 CYS A O 1
ATOM 661 N N . PRO A 1 89 ? 18.521 -7.861 -3.936 1.00 88.75 89 PRO A N 1
ATOM 662 C CA . PRO A 1 89 ? 18.598 -9.088 -3.135 1.00 88.75 89 PRO A CA 1
ATOM 663 C C . PRO A 1 89 ? 18.608 -10.372 -3.978 1.00 88.75 89 PRO A C 1
ATOM 665 O O . PRO A 1 89 ? 19.030 -11.420 -3.504 1.00 88.75 89 PRO A O 1
ATOM 668 N N . THR A 1 90 ? 18.138 -10.307 -5.226 1.00 87.69 90 THR A N 1
ATOM 669 C CA . THR A 1 90 ? 18.078 -11.446 -6.156 1.00 87.69 90 THR A CA 1
ATOM 670 C C . THR A 1 90 ? 19.161 -11.403 -7.234 1.00 87.69 90 THR A C 1
ATOM 672 O O . THR A 1 90 ? 19.122 -12.214 -8.156 1.00 87.69 90 THR A O 1
ATOM 675 N N . ALA A 1 91 ? 20.105 -10.456 -7.156 1.00 86.00 91 ALA A N 1
ATOM 676 C CA . ALA A 1 91 ? 21.165 -10.262 -8.150 1.00 86.00 91 ALA A CA 1
ATOM 677 C C . ALA A 1 91 ? 20.655 -10.135 -9.606 1.00 86.00 91 ALA A C 1
ATOM 679 O O . ALA A 1 91 ? 21.321 -10.536 -10.561 1.00 86.00 91 ALA A O 1
ATOM 680 N N . ALA A 1 92 ? 19.462 -9.559 -9.794 1.00 86.88 92 ALA A N 1
ATOM 681 C CA . ALA A 1 92 ? 18.874 -9.342 -11.117 1.00 86.88 92 ALA A CA 1
ATOM 682 C C . ALA A 1 92 ? 19.563 -8.213 -11.913 1.00 86.88 92 ALA A C 1
ATOM 684 O O . ALA A 1 92 ? 19.372 -8.111 -13.124 1.00 86.88 92 ALA A O 1
ATOM 685 N N . ILE A 1 93 ? 20.363 -7.372 -11.249 1.00 84.88 93 ILE A N 1
ATOM 686 C CA . ILE A 1 93 ? 21.119 -6.276 -11.865 1.00 84.88 93 ILE A CA 1
ATOM 687 C C . ILE A 1 93 ? 22.505 -6.796 -12.249 1.00 84.88 93 ILE A C 1
ATOM 689 O O . ILE A 1 93 ? 23.248 -7.281 -11.398 1.00 84.88 93 ILE A O 1
ATOM 693 N N . LYS A 1 94 ? 22.857 -6.680 -13.532 1.00 82.62 94 LYS A N 1
ATOM 694 C CA . LYS A 1 94 ? 24.168 -7.067 -14.066 1.00 82.62 94 LYS A CA 1
ATOM 695 C C . LYS A 1 94 ? 24.867 -5.854 -14.679 1.00 82.62 94 LYS A C 1
ATOM 697 O O . LYS A 1 94 ? 24.179 -5.002 -15.246 1.00 82.62 94 LYS A O 1
ATOM 702 N N . PRO A 1 95 ? 26.206 -5.773 -14.601 1.00 79.06 95 PRO A N 1
ATOM 703 C CA . PRO A 1 95 ? 26.947 -4.769 -15.350 1.00 79.06 95 PRO A CA 1
ATOM 704 C C . PRO A 1 95 ? 26.754 -5.002 -16.855 1.00 79.06 95 PRO A C 1
ATOM 706 O O . PRO A 1 95 ? 26.688 -6.147 -17.310 1.00 79.06 95 PRO A O 1
ATOM 709 N N . GLY A 1 96 ? 26.637 -3.913 -17.618 1.00 71.19 96 GLY A N 1
ATOM 710 C CA . GLY A 1 96 ? 26.595 -3.984 -19.077 1.00 71.19 96 GLY A CA 1
ATOM 711 C C . GLY A 1 96 ? 27.932 -4.469 -19.657 1.00 71.19 96 GLY A C 1
ATOM 712 O O . GLY A 1 96 ? 28.967 -4.328 -18.996 1.00 71.19 96 GLY A O 1
ATOM 713 N N . PRO A 1 97 ? 27.934 -5.052 -20.869 1.00 63.53 97 PRO A N 1
ATOM 714 C CA . PRO A 1 97 ? 29.175 -5.291 -21.594 1.00 63.53 97 PRO A CA 1
ATOM 715 C C . PRO A 1 97 ? 29.872 -3.947 -21.847 1.00 63.53 97 PRO A C 1
ATOM 717 O O . PRO A 1 97 ? 29.206 -2.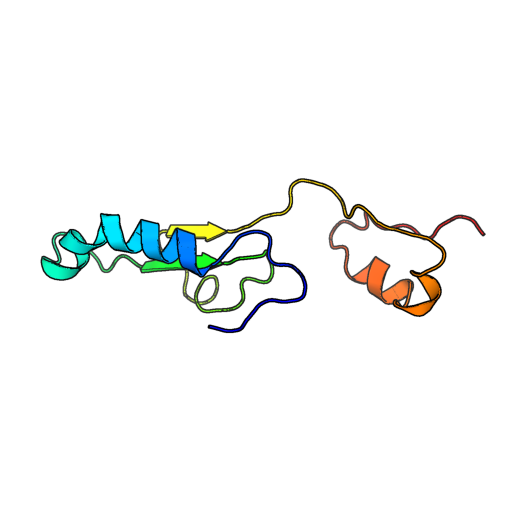957 -22.151 1.00 63.53 97 PRO A O 1
ATOM 720 N N . LYS A 1 98 ? 31.193 -3.921 -21.658 1.00 54.12 98 LYS A N 1
ATOM 721 C CA . LYS A 1 98 ? 32.035 -2.785 -22.051 1.00 54.12 98 LYS A CA 1
ATOM 722 C C . LYS A 1 98 ? 32.177 -2.725 -23.564 1.00 54.12 98 LYS A C 1
ATOM 724 O O . LYS A 1 98 ? 32.237 -3.820 -24.169 1.00 54.12 98 LYS A O 1
#

Foldseek 3Di:
DDDDPPDQLDDDPVVVVVVCVVCVVCVPPVPDPDDAFEEEDRAPVRPDPQPVPPGPYYHHRDDPDDDDDPDVVCCVVPHDLVVVQVPDPVSPDDDDDD

Mean predicted aligned error: 8.96 Å

pLDDT: mean 78.17, std 10.98, range [46.25, 90.94]

Radius of gyration: 18.97 Å; Cα contacts (8 Å, |Δi|>4): 73; chains: 1; bounding box: 50×24×43 Å

Secondary structure (DSSP, 8-state):
-----S--SS-SHHHHHHHHHHSHHHHHH--SSS---EEEESSTT--SHHHHT--SEEEE----S------HHHHHHH--HHHHHHT-TT----PPP-